Protein AF-A0A959NDV3-F1 (afdb_monomer_lite)

Foldseek 3Di:
DLCVLVVVDDPVVVVVVVVVCVVDDDDPVNVVVVVVSCVVPDDDDDCVVDPDDAQDDPDPPPPPDDPVSVVVVVVVVVD

Radius of gyration: 17.15 Å; chains: 1; bounding box: 33×25×42 Å

pLDDT: mean 94.19, std 2.79, range [77.19, 97.75]

Sequence (79 aa):
MLNIGKGMYNENEITAFVTVFLMRRITIEELSGFRDALLEICIKAELSAYHCMDIVGTGGDGKNTFNISTLSCFIVAGT

Secondary structure (DSSP, 8-state):
-HHHHTT-S-HHHHHHHHHHHHTSPPPHHHHHHHHHHHHHHSPPP--TTS----------------SHHHHHHHHHHT-

Structure (mmCIF, N/CA/C/O backbone):
data_AF-A0A959NDV3-F1
#
_entry.id   AF-A0A959NDV3-F1
#
loop_
_atom_site.group_PDB
_atom_site.id
_atom_site.type_symbol
_atom_site.label_atom_id
_atom_site.label_alt_id
_atom_site.label_comp_id
_atom_site.label_asym_id
_atom_site.label_entity_id
_atom_site.label_seq_id
_atom_site.pdbx_PDB_ins_code
_atom_site.Cartn_x
_atom_site.Cartn_y
_atom_site.Cartn_z
_atom_site.occupancy
_atom_site.B_iso_or_equiv
_atom_site.auth_seq_id
_atom_site.auth_comp_id
_atom_site.auth_asym_id
_atom_site.auth_atom_id
_atom_site.pdbx_PDB_model_num
ATOM 1 N N . MET A 1 1 ? -13.786 4.617 4.474 1.00 90.69 1 MET A N 1
ATOM 2 C CA . MET A 1 1 ? -12.547 5.066 3.803 1.00 90.69 1 MET A CA 1
ATOM 3 C C . MET A 1 1 ? -12.719 6.360 3.013 1.00 90.69 1 MET A C 1
ATOM 5 O O . MET A 1 1 ? -11.993 7.296 3.301 1.00 90.69 1 MET A O 1
ATOM 9 N N . LEU A 1 2 ? -13.685 6.467 2.087 1.00 94.94 2 LEU A N 1
ATOM 10 C CA . LEU A 1 2 ? -13.916 7.688 1.283 1.00 94.94 2 LEU A CA 1
ATOM 11 C C . LEU A 1 2 ? -13.966 8.978 2.120 1.00 94.94 2 LEU A C 1
ATOM 13 O O . LEU A 1 2 ? -13.295 9.955 1.812 1.00 94.94 2 LEU A O 1
ATOM 17 N N . ASN A 1 3 ? -14.713 8.950 3.223 1.00 95.56 3 ASN A N 1
ATOM 18 C CA . ASN A 1 3 ? -14.845 10.086 4.136 1.00 95.56 3 ASN A CA 1
ATOM 19 C C . ASN A 1 3 ? -13.535 10.444 4.860 1.00 95.56 3 ASN A C 1
ATOM 21 O O . ASN A 1 3 ? -13.271 11.620 5.086 1.00 95.56 3 ASN A O 1
ATOM 25 N N . ILE A 1 4 ? -12.706 9.439 5.171 1.00 95.12 4 ILE A N 1
ATOM 26 C CA . ILE A 1 4 ? -11.368 9.638 5.749 1.00 95.12 4 ILE A CA 1
ATOM 27 C C . ILE A 1 4 ? -10.469 10.320 4.709 1.00 95.12 4 ILE A C 1
ATOM 29 O O . ILE A 1 4 ? -9.868 11.344 5.005 1.00 95.12 4 ILE A O 1
ATOM 33 N N . GLY A 1 5 ? -10.441 9.817 3.468 1.00 92.31 5 GLY A N 1
ATOM 34 C CA . GLY A 1 5 ? -9.644 10.401 2.381 1.00 92.31 5 GLY A CA 1
ATOM 35 C C . GLY A 1 5 ? -10.065 11.822 1.980 1.00 92.31 5 GLY A C 1
ATOM 36 O O . GLY A 1 5 ? -9.232 12.603 1.536 1.00 92.31 5 GLY A O 1
ATOM 37 N N . LYS A 1 6 ? -11.339 12.185 2.181 1.00 94.56 6 LYS A N 1
ATOM 38 C CA . LYS A 1 6 ? -11.873 13.545 1.969 1.00 94.56 6 LYS A CA 1
ATOM 39 C C . LYS A 1 6 ? -11.657 14.489 3.162 1.00 94.56 6 LYS A C 1
ATOM 41 O O . LYS A 1 6 ? -12.128 15.620 3.117 1.00 94.56 6 LYS A O 1
ATOM 46 N N . GLY A 1 7 ? -10.993 14.035 4.229 1.00 94.38 7 GLY A N 1
ATOM 47 C CA . GLY A 1 7 ? -10.709 14.852 5.413 1.00 94.38 7 GLY A CA 1
ATOM 48 C C . GLY A 1 7 ? -11.945 15.218 6.240 1.00 94.38 7 GLY A C 1
ATOM 49 O O . GLY A 1 7 ? -11.944 16.243 6.912 1.00 94.38 7 GLY A O 1
ATOM 50 N N . MET A 1 8 ? -13.013 14.413 6.191 1.00 97.12 8 MET A N 1
ATOM 51 C CA . MET A 1 8 ? -14.266 14.704 6.911 1.00 97.12 8 MET A CA 1
ATOM 52 C C . MET A 1 8 ? -14.242 14.311 8.394 1.00 97.12 8 MET A C 1
ATOM 54 O O . MET A 1 8 ? -15.215 14.564 9.100 1.00 97.12 8 MET A O 1
ATOM 58 N N . TYR A 1 9 ? -13.160 13.684 8.855 1.00 96.94 9 TYR A N 1
ATOM 59 C CA . TYR A 1 9 ? -12.961 13.288 10.246 1.00 96.94 9 TYR A CA 1
ATOM 60 C C . TYR A 1 9 ? -11.663 13.879 10.773 1.00 96.94 9 TYR A C 1
ATOM 62 O O . TYR A 1 9 ? -10.686 14.008 10.032 1.00 96.94 9 TYR A O 1
ATOM 70 N N . ASN A 1 10 ? -11.649 14.214 12.058 1.00 97.00 10 ASN A N 1
ATOM 71 C CA . ASN A 1 10 ? -10.442 14.690 12.721 1.00 97.00 10 ASN A CA 1
ATOM 72 C C . ASN A 1 10 ? -9.502 13.528 13.094 1.00 97.00 10 ASN A C 1
ATOM 74 O O . ASN A 1 10 ? -9.862 12.350 13.045 1.00 97.00 10 ASN A O 1
ATOM 78 N N . GLU A 1 11 ? -8.278 13.868 13.495 1.00 96.44 11 GLU A N 1
ATOM 79 C CA . GLU A 1 11 ? -7.236 12.893 13.832 1.00 96.44 11 GLU A CA 1
ATOM 80 C C . GLU A 1 11 ? -7.637 11.945 14.974 1.00 96.44 11 GLU A C 1
ATOM 82 O O . GLU A 1 11 ? -7.328 10.753 14.922 1.00 96.44 11 GLU A O 1
ATOM 87 N N . ASN A 1 12 ? -8.383 12.434 15.971 1.00 97.75 12 ASN A N 1
ATOM 88 C CA . ASN A 1 12 ? -8.823 11.621 17.107 1.00 97.75 12 ASN A CA 1
ATOM 89 C C . ASN A 1 12 ? -9.837 10.555 16.667 1.00 97.75 12 ASN A C 1
ATOM 91 O O . ASN A 1 12 ? -9.738 9.399 17.077 1.00 97.75 12 ASN A O 1
ATOM 95 N N . GLU A 1 13 ? -10.787 10.923 15.805 1.00 97.25 13 GLU A N 1
ATOM 96 C CA . GLU A 1 13 ? -11.782 10.001 15.243 1.00 97.25 13 GLU A CA 1
ATOM 97 C C . GLU A 1 13 ? -11.118 8.920 14.380 1.00 97.25 13 GLU A C 1
ATOM 99 O O . GLU A 1 13 ? -11.436 7.735 14.513 1.00 97.25 13 GLU A O 1
ATOM 104 N N . ILE A 1 14 ? -10.154 9.308 13.537 1.00 97.00 14 ILE A N 1
ATOM 105 C CA . ILE A 1 14 ? -9.395 8.373 12.694 1.00 97.00 14 ILE A CA 1
ATOM 106 C C . ILE A 1 14 ? -8.563 7.425 13.565 1.00 97.00 14 ILE A C 1
ATOM 108 O O . ILE A 1 14 ? -8.583 6.213 13.348 1.00 97.00 14 ILE A O 1
ATOM 112 N N . THR A 1 15 ? -7.879 7.950 14.581 1.00 96.88 15 THR A N 1
ATOM 113 C CA . THR A 1 15 ? -7.058 7.154 15.504 1.00 96.88 15 THR A CA 1
ATOM 114 C C . THR A 1 15 ? -7.905 6.136 16.263 1.00 96.88 15 THR A C 1
ATOM 116 O O . THR A 1 15 ? -7.547 4.956 16.321 1.00 96.88 15 THR A O 1
ATOM 119 N N . ALA A 1 16 ? -9.057 6.553 16.801 1.00 97.06 16 ALA A N 1
ATOM 120 C CA . ALA A 1 16 ? -9.983 5.656 17.487 1.00 97.06 16 ALA A CA 1
ATOM 121 C C . ALA A 1 16 ? -10.488 4.544 16.555 1.00 97.06 16 ALA A C 1
ATOM 123 O O . ALA A 1 16 ? -10.466 3.367 16.925 1.00 97.06 16 ALA A O 1
ATOM 124 N N . PHE A 1 17 ? -10.877 4.900 15.327 1.00 95.06 17 PHE A N 1
ATOM 125 C CA . PHE A 1 17 ? -11.315 3.941 14.317 1.00 95.06 17 PHE A CA 1
ATOM 126 C C . PHE A 1 17 ? -10.231 2.904 13.997 1.00 95.06 17 PHE A C 1
ATOM 128 O O . PHE A 1 17 ? -10.488 1.705 14.102 1.00 95.06 17 PHE A O 1
ATOM 135 N N . VAL A 1 18 ? -9.015 3.345 13.652 1.00 94.81 18 VAL A N 1
ATOM 136 C CA . VAL A 1 18 ? -7.898 2.450 13.299 1.00 94.81 18 VAL A CA 1
ATOM 137 C C . VAL A 1 18 ? -7.534 1.543 14.475 1.00 94.81 18 VAL A C 1
ATOM 139 O O . VAL A 1 18 ? -7.325 0.348 14.282 1.00 94.81 18 VAL A O 1
ATOM 142 N N . THR A 1 19 ? -7.533 2.074 15.699 1.00 95.94 19 THR A N 1
ATOM 143 C CA . THR A 1 19 ? -7.230 1.304 16.914 1.00 95.94 19 THR A CA 1
ATOM 144 C C . THR A 1 19 ? -8.209 0.145 17.100 1.00 95.94 19 THR A C 1
ATOM 146 O O . THR A 1 19 ? -7.787 -1.003 17.222 1.00 95.94 19 THR A O 1
ATOM 149 N N . VAL A 1 20 ? -9.518 0.419 17.060 1.00 94.56 20 VAL A N 1
ATOM 150 C CA . VAL A 1 20 ? -10.558 -0.619 17.178 1.00 94.56 20 VAL A CA 1
ATOM 151 C C . VAL A 1 20 ? -10.470 -1.619 16.026 1.00 94.56 20 VAL A C 1
ATOM 153 O O . VAL A 1 20 ? -10.664 -2.818 16.221 1.00 94.56 20 VAL A O 1
ATOM 156 N N . PHE A 1 21 ? -10.150 -1.144 14.824 1.00 93.00 21 PHE A N 1
ATOM 157 C CA . PHE A 1 21 ? -10.016 -1.995 13.649 1.00 93.00 21 PHE A CA 1
ATOM 158 C C . PHE A 1 21 ? -8.851 -2.989 13.776 1.00 93.00 21 PHE A C 1
ATOM 160 O O . PHE A 1 21 ? -8.998 -4.151 13.404 1.00 93.00 21 PHE A O 1
ATOM 167 N N . LEU A 1 22 ? -7.732 -2.568 14.375 1.00 93.31 22 LEU A N 1
ATOM 168 C CA . LEU A 1 22 ? -6.563 -3.414 14.645 1.00 93.31 22 LEU A CA 1
ATOM 169 C C . LEU A 1 22 ? -6.766 -4.401 15.808 1.00 93.31 22 LEU A C 1
ATOM 171 O O . LEU A 1 22 ? -6.037 -5.386 15.906 1.00 93.31 22 LEU A O 1
ATOM 175 N N . MET A 1 23 ? -7.752 -4.178 16.682 1.00 95.88 23 MET A N 1
ATOM 176 C CA . MET A 1 23 ? -8.067 -5.077 17.805 1.00 95.88 23 MET A CA 1
ATOM 177 C C . MET A 1 23 ? -8.817 -6.349 17.387 1.00 95.88 23 MET A C 1
ATOM 179 O O . MET A 1 23 ? -9.023 -7.244 18.209 1.00 95.88 23 MET A O 1
ATOM 183 N N . ARG A 1 24 ? -9.240 -6.455 16.123 1.00 94.56 24 ARG A N 1
ATOM 184 C CA . ARG A 1 24 ? -9.976 -7.611 15.603 1.00 94.56 24 ARG A CA 1
ATOM 185 C C . ARG A 1 24 ? -9.415 -8.091 14.274 1.00 94.56 24 ARG A C 1
A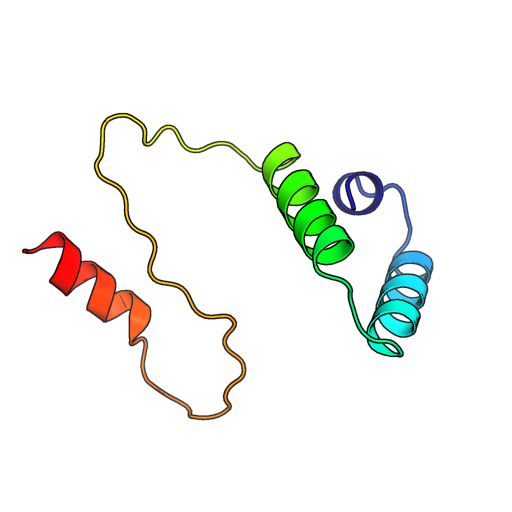TOM 187 O O . ARG A 1 24 ? -8.629 -7.419 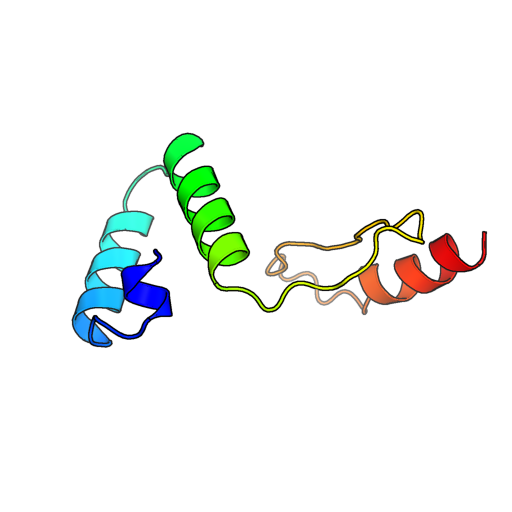13.617 1.00 94.56 24 ARG A O 1
ATOM 194 N N . ARG A 1 25 ? -9.870 -9.270 13.847 1.00 94.19 25 ARG A N 1
ATOM 195 C CA . ARG A 1 25 ? -9.576 -9.759 12.499 1.00 94.19 25 ARG A CA 1
ATOM 196 C C . ARG A 1 25 ? -10.324 -8.923 11.464 1.00 94.19 25 ARG A C 1
ATOM 198 O O . ARG A 1 25 ? -11.516 -8.645 11.614 1.00 94.19 25 ARG A O 1
ATOM 205 N N . ILE A 1 26 ? -9.590 -8.557 10.424 1.00 94.00 26 ILE A N 1
ATOM 206 C CA . ILE A 1 26 ? -10.085 -7.829 9.262 1.00 94.00 26 ILE A CA 1
ATOM 207 C C . ILE A 1 26 ? -10.607 -8.854 8.258 1.00 94.00 26 ILE A C 1
ATOM 209 O O . ILE A 1 26 ? -9.944 -9.860 7.995 1.00 94.00 26 ILE A O 1
ATOM 213 N N . THR A 1 27 ? -11.799 -8.616 7.722 1.00 95.75 27 THR A N 1
ATOM 214 C CA . THR A 1 27 ? -12.388 -9.464 6.677 1.00 95.75 27 THR A CA 1
ATOM 215 C C . THR A 1 27 ? -11.869 -9.074 5.290 1.00 95.75 27 THR A C 1
ATOM 217 O O . THR A 1 27 ? -11.373 -7.962 5.080 1.00 95.75 27 THR A O 1
ATOM 220 N N . ILE A 1 28 ? -11.969 -9.988 4.322 1.00 95.88 28 ILE A N 1
ATOM 221 C CA . ILE A 1 28 ? -11.508 -9.741 2.945 1.00 95.88 28 ILE A CA 1
ATOM 222 C C . ILE A 1 28 ? -12.355 -8.644 2.294 1.00 95.88 28 ILE A C 1
ATOM 224 O O . ILE A 1 28 ? -11.837 -7.810 1.549 1.00 95.88 28 ILE A O 1
ATOM 228 N N . GLU A 1 29 ? -13.645 -8.622 2.606 1.00 97.00 29 GLU A N 1
ATOM 229 C CA . GLU A 1 29 ? -14.622 -7.664 2.108 1.00 97.00 29 GLU A CA 1
ATOM 230 C C . GLU A 1 29 ? -14.290 -6.251 2.593 1.00 97.00 29 GLU A C 1
ATOM 232 O O . GLU A 1 29 ? -14.290 -5.307 1.805 1.00 97.00 29 GLU A O 1
ATOM 237 N N . GLU A 1 30 ? -13.928 -6.105 3.869 1.00 95.31 30 GLU A N 1
ATOM 238 C CA . GLU A 1 30 ? -13.496 -4.822 4.424 1.00 95.31 30 GLU A CA 1
ATOM 239 C C . GLU A 1 30 ? -12.208 -4.334 3.766 1.00 95.31 30 GLU A C 1
ATOM 241 O O . GLU A 1 30 ? -12.149 -3.190 3.315 1.00 95.31 30 GLU A O 1
ATOM 246 N N . LEU A 1 31 ? -11.192 -5.199 3.666 1.00 94.12 31 LEU A N 1
ATOM 247 C CA . LEU A 1 31 ? -9.920 -4.852 3.033 1.00 94.12 31 LEU A CA 1
ATOM 248 C C . LEU A 1 31 ? -10.107 -4.448 1.563 1.00 94.12 31 LEU A C 1
ATOM 250 O O . LEU A 1 31 ? -9.538 -3.451 1.115 1.00 94.12 31 LEU A O 1
ATOM 254 N N . SER A 1 32 ? -10.944 -5.182 0.830 1.00 96.62 32 SER A N 1
ATOM 255 C CA . SER A 1 32 ? -11.290 -4.870 -0.559 1.00 96.62 32 SER A CA 1
ATOM 256 C C . SER A 1 32 ? -12.024 -3.533 -0.659 1.00 96.62 32 SER A C 1
ATOM 258 O O . SER A 1 32 ? -11.672 -2.710 -1.498 1.00 96.62 32 SER A O 1
ATOM 260 N N . GLY A 1 33 ? -12.957 -3.251 0.255 1.00 96.69 33 GLY A N 1
ATOM 261 C CA . GLY A 1 33 ? -13.646 -1.962 0.318 1.00 96.69 33 GLY A CA 1
ATOM 262 C C . GLY A 1 33 ? -12.703 -0.780 0.583 1.00 96.69 33 GLY A C 1
ATOM 263 O O . GLY A 1 33 ? -12.886 0.295 0.009 1.00 96.69 33 GLY A O 1
ATOM 264 N N . PHE A 1 34 ? -11.662 -0.958 1.408 1.00 95.38 34 PHE A N 1
ATOM 265 C CA . PHE A 1 34 ? -10.621 0.064 1.580 1.00 95.38 34 PHE A CA 1
ATOM 266 C C . PHE A 1 34 ? -9.827 0.294 0.296 1.00 95.38 34 PHE A C 1
ATOM 268 O O . PHE A 1 34 ? -9.626 1.449 -0.081 1.00 95.38 34 PHE A O 1
ATOM 275 N N . ARG A 1 35 ? -9.405 -0.784 -0.379 1.00 95.50 35 ARG A N 1
ATOM 276 C CA . ARG A 1 35 ? -8.700 -0.711 -1.667 1.00 95.50 35 ARG A CA 1
ATOM 277 C C . ARG A 1 35 ? -9.534 0.039 -2.703 1.00 95.50 35 ARG A C 1
ATOM 279 O O . ARG A 1 35 ? -9.027 0.962 -3.330 1.00 95.50 35 ARG A O 1
ATOM 286 N N . ASP A 1 36 ? -10.800 -0.326 -2.861 1.00 96.94 36 ASP A N 1
ATOM 287 C CA . ASP A 1 36 ? -11.669 0.252 -3.887 1.00 96.94 36 ASP A CA 1
ATOM 288 C C . ASP A 1 36 ? -11.909 1.743 -3.630 1.00 96.94 36 ASP A C 1
ATOM 290 O O . ASP A 1 36 ? -11.783 2.561 -4.537 1.00 96.94 36 ASP A O 1
ATOM 294 N N . ALA A 1 37 ? -12.129 2.124 -2.370 1.00 96.69 37 ALA A N 1
ATOM 295 C CA . ALA A 1 37 ? -12.249 3.526 -1.991 1.00 96.69 37 ALA A CA 1
ATOM 296 C C . ALA A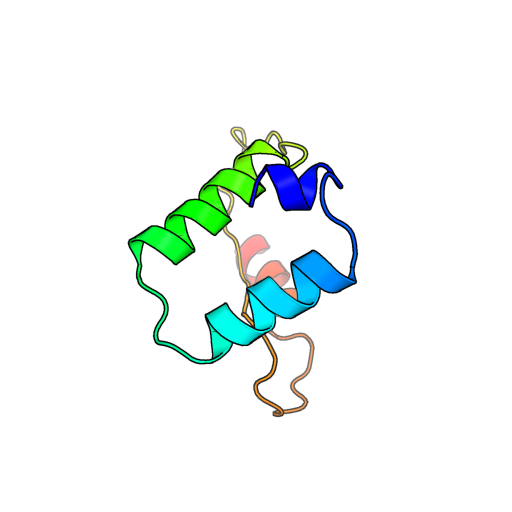 1 37 ? -10.957 4.329 -2.220 1.00 96.69 37 ALA A C 1
ATOM 298 O O . ALA A 1 37 ? -11.034 5.503 -2.572 1.00 96.69 37 ALA A O 1
ATOM 299 N N . LEU A 1 38 ? -9.778 3.728 -2.015 1.00 95.75 38 LEU A N 1
ATOM 300 C CA . LEU A 1 38 ? -8.492 4.360 -2.331 1.00 95.75 38 LEU A CA 1
ATOM 301 C C . LEU A 1 38 ? -8.309 4.552 -3.843 1.00 95.75 38 LEU A C 1
ATOM 303 O O . LEU A 1 38 ? -7.848 5.609 -4.265 1.00 95.75 38 LEU A O 1
ATOM 307 N N . LEU A 1 39 ? -8.703 3.565 -4.651 1.00 94.56 39 LEU A N 1
ATOM 308 C CA . LEU A 1 39 ? -8.676 3.650 -6.116 1.00 94.56 39 LEU A CA 1
ATOM 309 C C . LEU A 1 39 ? -9.693 4.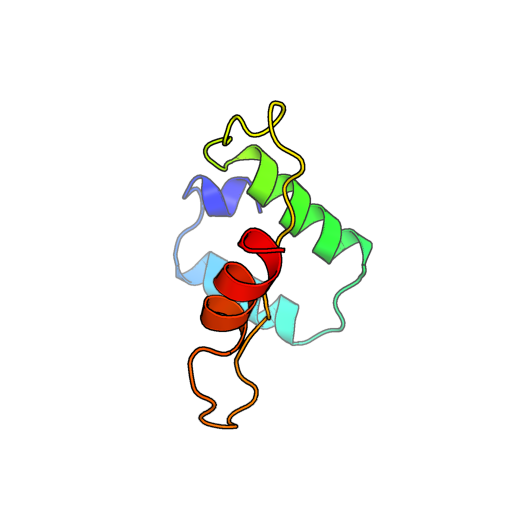657 -6.673 1.00 94.56 39 LEU A C 1
ATOM 311 O O . LEU A 1 39 ? -9.479 5.219 -7.744 1.00 94.56 39 LEU A O 1
ATOM 315 N N . GLU A 1 40 ? -10.792 4.903 -5.961 1.00 95.62 40 GLU A N 1
ATOM 316 C CA . GLU A 1 40 ? -11.780 5.917 -6.340 1.00 95.62 40 GLU A CA 1
ATOM 317 C C . GLU A 1 40 ? -11.242 7.345 -6.161 1.00 95.62 40 GLU A C 1
ATOM 319 O O . GLU A 1 40 ? -11.528 8.216 -6.982 1.00 95.62 40 GLU A O 1
ATOM 324 N N . ILE A 1 41 ? -10.458 7.588 -5.104 1.00 95.12 41 ILE A N 1
ATOM 325 C CA . ILE A 1 41 ? -9.939 8.926 -4.771 1.00 95.12 41 ILE A CA 1
ATOM 326 C C . ILE A 1 41 ? -8.538 9.204 -5.329 1.00 95.12 41 ILE A C 1
ATOM 328 O O . ILE A 1 41 ? -8.056 10.331 -5.207 1.00 95.12 41 ILE A O 1
ATOM 332 N N . CYS A 1 42 ? -7.854 8.206 -5.895 1.00 94.44 42 CYS A N 1
ATOM 333 C CA . CYS A 1 42 ? -6.515 8.396 -6.437 1.00 94.44 42 CYS A CA 1
ATOM 334 C C . CYS A 1 42 ? -6.535 9.181 -7.758 1.00 94.44 42 CYS A C 1
ATOM 336 O O . CYS A 1 42 ? -7.527 9.224 -8.490 1.00 94.44 42 CYS A O 1
ATOM 338 N N . ILE A 1 43 ? -5.395 9.785 -8.091 1.00 94.44 43 ILE A N 1
ATOM 339 C CA . ILE A 1 43 ? -5.173 10.327 -9.430 1.00 94.44 43 ILE A CA 1
ATOM 340 C C . ILE A 1 43 ? -4.895 9.142 -10.355 1.00 94.44 43 ILE A C 1
ATOM 342 O O . ILE A 1 43 ? -3.921 8.413 -10.162 1.00 94.44 43 ILE A O 1
ATOM 346 N N . LYS A 1 44 ? -5.763 8.942 -11.349 1.00 93.62 44 LYS A N 1
ATOM 347 C CA . LYS A 1 44 ? -5.648 7.824 -12.289 1.00 93.62 44 LYS A CA 1
ATOM 348 C C . LYS A 1 44 ? -4.469 8.032 -13.236 1.00 93.62 44 LYS A C 1
ATOM 350 O O . LYS A 1 44 ? -4.331 9.096 -13.837 1.00 93.62 44 LYS A O 1
ATOM 355 N N . ALA A 1 45 ? -3.647 6.998 -13.378 1.00 91.50 45 ALA A N 1
ATOM 356 C CA . ALA A 1 45 ? -2.592 6.942 -14.378 1.00 91.50 45 ALA A CA 1
ATOM 357 C C . ALA A 1 45 ? -3.111 6.250 -15.647 1.00 91.50 45 ALA A C 1
ATOM 359 O O . ALA A 1 45 ? -3.656 5.148 -15.581 1.00 91.50 45 ALA A O 1
ATOM 360 N N . GLU A 1 46 ? -2.915 6.883 -16.804 1.00 93.69 46 GLU A N 1
ATOM 361 C CA . GLU A 1 46 ? -3.254 6.306 -18.107 1.00 93.69 46 GLU A CA 1
ATOM 362 C C . GLU A 1 46 ? -2.123 5.388 -18.583 1.00 93.69 46 GLU A C 1
ATOM 364 O O . GLU A 1 46 ? -1.118 5.837 -19.132 1.00 93.69 46 GLU A O 1
ATOM 369 N N . LEU A 1 47 ? -2.284 4.087 -18.335 1.00 92.88 47 LEU A N 1
ATOM 370 C CA . LEU A 1 47 ? -1.278 3.058 -18.631 1.00 92.88 47 LEU A CA 1
ATOM 371 C C . LEU A 1 47 ? -1.763 2.001 -19.633 1.00 92.88 47 LEU A C 1
ATOM 373 O O . LEU A 1 47 ? -1.058 1.035 -19.905 1.00 92.88 47 LEU A O 1
ATOM 377 N N . SER A 1 48 ? -2.952 2.188 -20.211 1.00 90.62 48 SER A N 1
ATOM 378 C CA . SER A 1 48 ? -3.608 1.230 -21.115 1.00 90.62 48 SER A CA 1
ATOM 379 C C . SER A 1 48 ? -2.801 0.895 -22.375 1.00 90.62 48 SER A C 1
ATOM 381 O O . SER A 1 48 ? -2.991 -0.169 -22.958 1.00 90.62 48 SER A O 1
ATOM 383 N N . ALA A 1 49 ? -1.883 1.776 -22.781 1.00 94.56 49 ALA A N 1
ATOM 384 C CA . ALA A 1 49 ? -0.985 1.560 -23.913 1.00 94.56 49 ALA A CA 1
ATOM 385 C C . ALA A 1 49 ? 0.169 0.579 -23.622 1.00 94.56 49 ALA A C 1
ATOM 387 O O . ALA A 1 49 ? 0.886 0.200 -24.546 1.00 94.56 49 ALA A O 1
ATOM 388 N N . TYR A 1 50 ? 0.370 0.178 -22.364 1.00 90.62 50 TYR A N 1
ATOM 389 C CA . TYR A 1 50 ? 1.519 -0.611 -21.929 1.00 90.62 50 TYR A CA 1
ATOM 390 C C . TYR A 1 50 ? 1.078 -1.932 -21.291 1.00 90.62 50 TYR A C 1
ATOM 392 O O . TYR A 1 50 ? 0.042 -2.016 -20.631 1.00 90.62 50 TYR A O 1
ATOM 400 N N . HIS A 1 51 ? 1.907 -2.970 -21.421 1.00 90.62 51 HIS A N 1
ATOM 401 C CA . HIS A 1 51 ? 1.754 -4.191 -20.632 1.00 90.62 51 HIS A CA 1
ATOM 402 C C . HIS A 1 51 ? 2.377 -3.989 -19.244 1.00 90.62 51 HIS A C 1
ATOM 404 O O . HIS A 1 51 ? 3.482 -4.448 -18.964 1.00 90.62 51 HIS A O 1
ATOM 410 N N . CYS A 1 52 ? 1.701 -3.208 -18.401 1.00 92.12 52 CYS A N 1
ATOM 411 C CA . CYS A 1 52 ? 2.217 -2.848 -17.085 1.00 92.12 52 CYS A CA 1
ATOM 412 C C . CYS A 1 52 ? 2.184 -4.020 -16.099 1.00 92.12 52 CYS A C 1
ATOM 414 O O . CYS A 1 52 ? 1.209 -4.766 -16.020 1.00 92.12 52 CYS A O 1
ATOM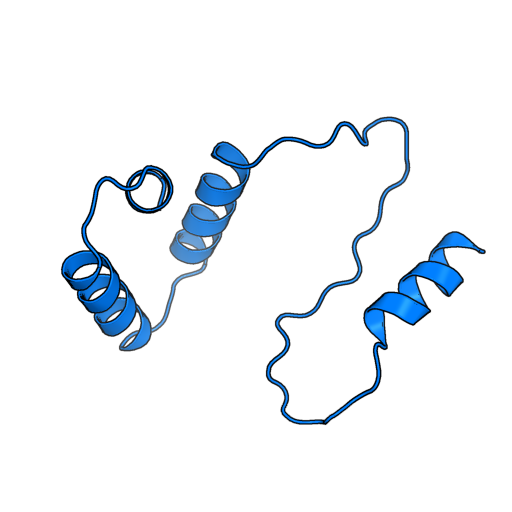 416 N N . MET A 1 53 ? 3.232 -4.100 -15.284 1.00 92.12 53 MET A N 1
ATOM 417 C CA . MET A 1 53 ? 3.341 -4.974 -14.121 1.00 92.12 53 MET A CA 1
ATOM 418 C C . MET A 1 53 ? 3.752 -4.131 -12.917 1.00 92.12 53 MET A C 1
ATOM 420 O O . MET A 1 53 ? 4.464 -3.139 -13.072 1.00 92.12 53 MET A O 1
ATOM 424 N N . ASP A 1 54 ? 3.315 -4.540 -11.730 1.00 94.06 54 ASP A N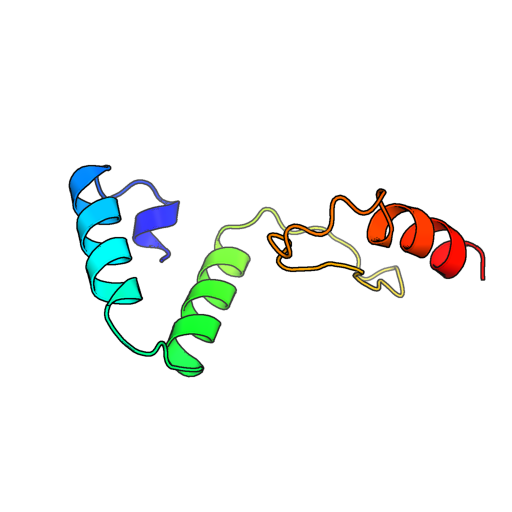 1
ATOM 425 C CA . ASP A 1 54 ? 3.699 -3.909 -10.473 1.00 94.06 54 ASP A CA 1
ATOM 426 C C . ASP A 1 54 ? 4.521 -4.875 -9.609 1.00 94.06 54 ASP A C 1
ATOM 428 O O . ASP A 1 54 ? 4.186 -6.056 -9.492 1.00 94.06 54 ASP A O 1
ATOM 432 N N . ILE A 1 55 ? 5.602 -4.371 -9.010 1.00 96.38 55 ILE A N 1
ATOM 433 C CA . ILE A 1 55 ? 6.479 -5.119 -8.101 1.00 96.38 55 ILE A CA 1
ATOM 434 C C . ILE A 1 55 ? 6.553 -4.343 -6.790 1.00 96.38 55 ILE A C 1
ATOM 436 O O . ILE A 1 55 ? 7.350 -3.417 -6.623 1.00 96.38 55 ILE A O 1
ATOM 440 N N . VAL A 1 56 ? 5.725 -4.756 -5.837 1.00 95.12 56 VAL A N 1
ATOM 441 C CA . VAL A 1 56 ? 5.561 -4.085 -4.544 1.00 95.12 56 VAL A CA 1
ATOM 442 C C . VAL A 1 56 ? 5.567 -5.081 -3.395 1.00 95.12 56 VAL A C 1
ATOM 444 O O . VAL A 1 56 ? 5.335 -6.277 -3.563 1.00 95.12 56 VAL A O 1
ATOM 447 N N . GLY A 1 57 ? 5.825 -4.568 -2.197 1.00 93.31 57 GLY A N 1
ATOM 448 C CA . GLY A 1 57 ? 5.693 -5.306 -0.951 1.00 93.31 57 GLY A CA 1
ATOM 449 C C . GLY A 1 57 ? 5.095 -4.407 0.119 1.00 93.31 57 GLY A C 1
ATOM 450 O O . GLY A 1 57 ? 5.253 -3.190 0.075 1.00 93.31 57 GLY A O 1
ATOM 451 N N . THR A 1 58 ? 4.435 -5.005 1.109 1.00 93.25 58 THR A N 1
ATOM 452 C CA . THR A 1 58 ? 3.912 -4.265 2.269 1.00 93.25 58 THR A CA 1
ATOM 453 C C . THR A 1 58 ? 5.025 -3.624 3.101 1.00 93.25 58 THR A C 1
ATOM 455 O O . THR A 1 58 ? 4.773 -2.684 3.848 1.00 93.25 58 THR A O 1
ATOM 458 N N . GLY A 1 59 ? 6.255 -4.135 2.977 1.00 92.44 59 GLY A N 1
ATOM 459 C CA . GLY A 1 59 ? 7.392 -3.730 3.796 1.00 92.44 59 GLY A CA 1
ATOM 460 C C . GLY A 1 59 ? 7.245 -4.172 5.254 1.00 92.44 59 GLY A C 1
ATOM 461 O O . GLY A 1 59 ? 6.379 -4.982 5.592 1.00 92.44 59 GLY A O 1
ATOM 462 N N . GLY A 1 60 ? 8.122 -3.645 6.112 1.00 90.81 60 GLY A N 1
ATOM 463 C CA . GLY A 1 60 ? 8.068 -3.877 7.560 1.00 90.81 60 GLY A CA 1
ATOM 464 C C . GLY A 1 60 ? 8.581 -5.244 8.026 1.00 90.81 60 GLY A C 1
ATOM 465 O O . GLY A 1 60 ? 8.307 -5.634 9.155 1.00 90.81 60 GLY A O 1
ATOM 466 N N . ASP A 1 61 ? 9.334 -5.970 7.196 1.00 90.56 61 ASP A N 1
ATOM 467 C CA . ASP A 1 61 ? 9.876 -7.292 7.548 1.00 90.56 61 ASP A CA 1
ATOM 468 C C . ASP A 1 61 ? 11.136 -7.242 8.438 1.00 90.56 61 ASP A C 1
ATOM 470 O O . ASP A 1 61 ? 11.610 -8.281 8.898 1.00 90.56 61 ASP A O 1
ATOM 474 N N . GLY A 1 62 ? 11.681 -6.045 8.681 1.00 91.94 62 GLY A N 1
ATOM 475 C CA . GLY A 1 62 ? 12.829 -5.813 9.561 1.00 91.94 62 GLY A CA 1
ATOM 476 C C . GLY A 1 62 ? 14.159 -6.363 9.041 1.00 91.94 62 GLY A C 1
ATOM 477 O O . GLY A 1 62 ? 15.124 -6.417 9.800 1.00 91.94 62 GLY A O 1
ATOM 478 N N . LYS A 1 63 ? 14.245 -6.774 7.770 1.00 92.81 63 LYS A N 1
ATOM 479 C CA . LYS A 1 63 ? 15.429 -7.479 7.247 1.00 92.81 63 LYS A CA 1
ATOM 480 C C . LYS A 1 63 ? 16.561 -6.573 6.773 1.00 92.81 63 LYS A C 1
ATOM 482 O O . LYS A 1 63 ? 17.609 -7.085 6.389 1.00 92.81 63 LYS A O 1
ATOM 487 N N . ASN A 1 64 ? 16.361 -5.252 6.788 1.00 90.50 64 ASN A N 1
ATOM 488 C CA . ASN A 1 64 ? 17.318 -4.261 6.280 1.00 90.50 64 ASN A CA 1
ATOM 489 C C . ASN A 1 64 ? 17.867 -4.632 4.888 1.00 90.50 64 ASN A C 1
ATOM 491 O O . ASN A 1 64 ? 19.064 -4.539 4.609 1.00 90.50 64 ASN A O 1
ATOM 495 N N . THR A 1 65 ? 16.987 -5.137 4.026 1.00 89.56 65 THR A N 1
ATOM 496 C CA . THR A 1 65 ? 17.341 -5.476 2.652 1.00 89.56 65 THR A CA 1
ATOM 497 C C . THR A 1 65 ? 17.581 -4.204 1.853 1.00 89.56 65 THR A C 1
ATOM 499 O O . THR A 1 65 ? 16.928 -3.187 2.081 1.00 89.56 65 THR A O 1
ATOM 502 N N . PHE A 1 66 ? 18.467 -4.279 0.861 1.00 91.38 66 PHE A N 1
ATOM 503 C CA . PHE A 1 66 ? 18.580 -3.227 -0.148 1.00 91.38 66 PHE A CA 1
ATOM 504 C C . PHE A 1 66 ? 17.270 -3.098 -0.960 1.00 91.38 66 PHE A C 1
ATOM 506 O O . PHE A 1 66 ? 16.353 -3.900 -0.789 1.00 91.38 66 PHE A O 1
ATOM 513 N N . ASN A 1 67 ? 17.176 -2.113 -1.859 1.00 92.38 67 ASN A N 1
ATOM 514 C CA . ASN A 1 67 ? 15.999 -1.814 -2.691 1.00 92.38 67 ASN A CA 1
ATOM 515 C C . ASN A 1 67 ? 15.700 -2.912 -3.742 1.00 92.38 67 ASN A C 1
ATOM 517 O O . ASN A 1 67 ? 15.803 -2.687 -4.949 1.00 92.38 67 ASN A O 1
ATOM 521 N N . ILE A 1 68 ? 15.356 -4.119 -3.281 1.00 95.00 68 ILE A N 1
ATOM 522 C CA . ILE A 1 68 ? 15.192 -5.329 -4.096 1.00 95.00 68 ILE A CA 1
ATOM 523 C C . ILE A 1 68 ? 14.098 -5.142 -5.151 1.00 95.00 68 ILE A C 1
ATOM 525 O O . ILE A 1 68 ? 14.339 -5.439 -6.320 1.00 95.00 68 ILE A O 1
ATOM 529 N N . SER A 1 69 ? 12.914 -4.646 -4.773 1.00 95.81 69 SER A N 1
ATOM 530 C CA . SER A 1 69 ? 11.800 -4.451 -5.715 1.00 95.81 69 SER A CA 1
ATOM 531 C C . SER A 1 69 ? 12.158 -3.445 -6.805 1.00 95.81 69 SER A C 1
ATOM 533 O O . SER A 1 69 ? 11.950 -3.722 -7.980 1.00 95.81 69 SER A O 1
ATOM 535 N N . THR A 1 70 ? 12.800 -2.333 -6.440 1.00 95.31 70 THR A N 1
ATOM 536 C CA . THR A 1 70 ? 13.257 -1.314 -7.392 1.00 95.31 70 THR A CA 1
ATOM 537 C C . THR A 1 70 ? 14.239 -1.880 -8.413 1.00 95.31 70 THR A C 1
ATOM 539 O O . THR A 1 70 ? 14.074 -1.652 -9.608 1.00 95.31 70 THR A O 1
ATOM 542 N N . LEU A 1 71 ? 15.252 -2.633 -7.968 1.00 95.50 71 LEU A N 1
ATOM 543 C CA . LEU A 1 71 ? 16.212 -3.244 -8.889 1.00 95.50 71 LEU A CA 1
ATOM 544 C C . LEU A 1 71 ? 15.531 -4.291 -9.781 1.00 95.50 71 LEU A C 1
ATOM 546 O O . LEU A 1 71 ? 15.804 -4.346 -10.978 1.00 95.50 71 LEU A O 1
ATOM 550 N N . SER A 1 72 ? 14.608 -5.073 -9.215 1.00 96.25 72 SER A N 1
ATOM 551 C CA . SER A 1 72 ? 13.825 -6.063 -9.959 1.00 96.25 72 SER A CA 1
ATOM 552 C C . SER A 1 72 ? 13.009 -5.416 -11.083 1.00 96.25 72 SER A C 1
ATOM 554 O O . SER A 1 72 ? 12.974 -5.971 -12.177 1.00 96.25 72 SER A O 1
ATOM 556 N N . CYS A 1 73 ? 12.436 -4.223 -10.870 1.00 96.69 73 CYS A N 1
ATOM 557 C CA . CYS A 1 73 ? 11.719 -3.487 -11.919 1.00 96.69 73 CYS A CA 1
ATOM 558 C C . CYS A 1 73 ? 12.597 -3.205 -13.146 1.00 96.69 73 CYS A C 1
ATOM 560 O O . CYS A 1 73 ? 12.128 -3.360 -14.268 1.00 96.69 73 CYS A O 1
ATOM 562 N N . PHE A 1 74 ? 13.867 -2.829 -12.956 1.00 95.69 74 PHE A N 1
ATOM 563 C CA . PHE A 1 74 ? 14.782 -2.584 -14.079 1.00 95.69 74 PHE A CA 1
ATOM 564 C C . PHE A 1 74 ? 15.124 -3.859 -14.843 1.00 95.69 74 PHE A C 1
ATOM 566 O O . PHE A 1 74 ? 15.215 -3.829 -16.067 1.00 95.69 74 PHE A O 1
ATOM 573 N N . ILE A 1 75 ? 15.301 -4.972 -14.130 1.00 95.62 75 ILE A N 1
ATOM 574 C CA . ILE A 1 75 ? 15.581 -6.263 -14.760 1.00 95.62 75 ILE A CA 1
ATOM 575 C C . ILE A 1 75 ? 14.373 -6.726 -15.576 1.00 95.62 75 ILE A C 1
ATOM 577 O O . ILE A 1 75 ? 14.540 -7.045 -16.745 1.00 95.62 75 ILE A O 1
ATOM 581 N N . VAL A 1 76 ? 13.168 -6.697 -14.995 1.00 94.50 76 VAL A N 1
ATOM 582 C CA . VAL A 1 76 ? 11.929 -7.123 -15.671 1.00 94.50 76 VAL A CA 1
ATOM 583 C C . VAL A 1 76 ? 11.578 -6.215 -16.852 1.00 94.50 76 VAL A C 1
ATOM 585 O O . VAL A 1 76 ? 11.097 -6.703 -17.863 1.00 94.50 76 VAL A O 1
ATOM 588 N N . ALA A 1 77 ? 11.830 -4.907 -16.763 1.00 93.50 77 ALA A N 1
ATOM 589 C CA . ALA A 1 77 ? 11.588 -3.990 -17.879 1.00 93.50 77 ALA A CA 1
ATOM 590 C C . ALA A 1 77 ? 12.620 -4.119 -19.016 1.00 93.50 77 ALA A C 1
ATOM 592 O O . ALA A 1 77 ? 12.337 -3.725 -20.145 1.00 93.50 77 ALA A O 1
ATOM 593 N N . GLY A 1 78 ? 13.828 -4.607 -18.714 1.00 91.25 78 GLY A N 1
ATOM 594 C CA . GLY A 1 78 ? 14.893 -4.821 -19.696 1.00 91.25 78 GLY A CA 1
ATOM 595 C C . GLY A 1 78 ? 14.817 -6.164 -20.430 1.00 91.25 78 GLY A C 1
ATOM 596 O O . GLY A 1 78 ? 15.608 -6.383 -21.348 1.00 91.25 78 GLY A O 1
ATOM 597 N N . THR A 1 79 ? 13.909 -7.049 -20.016 1.00 77.19 79 THR A N 1
ATOM 598 C CA . THR A 1 79 ? 13.630 -8.355 -20.636 1.00 77.19 79 THR A CA 1
ATOM 599 C C . THR A 1 79 ? 12.343 -8.312 -21.434 1.00 77.19 79 THR A C 1
ATOM 601 O O . THR A 1 79 ? 12.351 -8.838 -22.568 1.00 77.19 79 THR A O 1
#